Protein AF-A0A7S2THY1-F1 (afdb_monomer_lite)

InterPro domains:
  IPR002885 Pentatricopeptide repeat [TIGR00756] (56-89)
  IPR011990 Tetratricopeptide-like helical domain superfamily [G3DSA:1.25.40.10] (11-104)

Secondary structure (DSSP, 8-state):
----------SS-PPPHHHHHHHHHHHHHHS-HHHHHHHHHHHHHHTTPPTTHHHHHHHHHHHHHHHTT-HHHHHHHHHHHHHTTPPP-HHHHHHHHHHHHH--

Sequence (104 aa):
DDIEDEDSLRGNDVPGMMSLHSIAQRAATEADIADAKDRRDKILSTYDLQPPRRRYVHNCFLKATARRGDFKAALEAFELMVATDVPLNEKTFGKVLIACSTSK

Structure (mmCIF, N/CA/C/O backbone):
data_AF-A0A7S2THY1-F1
#
_entry.id   AF-A0A7S2THY1-F1
#
loop_
_atom_site.group_PDB
_atom_site.id
_atom_site.type_symbol
_atom_site.label_atom_id
_atom_site.label_alt_id
_atom_site.label_comp_id
_atom_site.label_asym_id
_atom_site.label_entity_id
_atom_site.label_seq_id
_atom_site.pdbx_PDB_ins_code
_atom_site.Cartn_x
_atom_site.Cartn_y
_atom_site.Cartn_z
_atom_site.occupancy
_atom_site.B_iso_or_equiv
_atom_site.auth_seq_id
_atom_site.auth_comp_id
_atom_site.auth_asym_id
_atom_site.auth_atom_id
_atom_site.pdbx_PDB_model_num
ATOM 1 N N . ASP A 1 1 ? 18.106 -9.869 7.316 1.00 36.47 1 ASP A N 1
ATOM 2 C CA . ASP A 1 1 ? 18.281 -10.867 6.251 1.00 36.47 1 ASP A CA 1
ATOM 3 C C . ASP A 1 1 ? 17.064 -10.895 5.363 1.00 36.47 1 ASP A C 1
ATOM 5 O O . ASP A 1 1 ? 15.999 -11.260 5.836 1.00 36.47 1 ASP A O 1
ATOM 9 N N . ASP A 1 2 ? 17.220 -10.335 4.168 1.00 34.41 2 ASP A N 1
ATOM 10 C CA . ASP A 1 2 ? 16.530 -10.662 2.912 1.00 34.41 2 ASP A CA 1
ATOM 11 C C . ASP A 1 2 ? 17.090 -9.630 1.913 1.00 34.41 2 ASP A C 1
ATOM 13 O O . ASP A 1 2 ? 16.566 -8.527 1.746 1.00 34.41 2 ASP A O 1
ATOM 17 N N . ILE A 1 3 ? 18.283 -9.943 1.395 1.00 50.06 3 ILE A N 1
ATOM 18 C CA . ILE A 1 3 ? 18.858 -9.293 0.215 1.00 50.06 3 ILE A CA 1
ATOM 19 C C . ILE A 1 3 ? 18.028 -9.837 -0.947 1.00 50.06 3 ILE A C 1
ATOM 21 O O . ILE A 1 3 ? 18.210 -10.988 -1.322 1.00 50.06 3 ILE A O 1
ATOM 25 N N . GLU A 1 4 ? 17.077 -9.058 -1.455 1.00 45.06 4 GLU A N 1
ATOM 26 C CA . GLU A 1 4 ? 16.350 -9.411 -2.679 1.00 45.06 4 GLU A CA 1
ATOM 27 C C . GLU A 1 4 ? 16.828 -8.490 -3.804 1.00 45.06 4 GLU A C 1
ATOM 29 O O . GLU A 1 4 ? 16.397 -7.344 -3.932 1.00 45.06 4 GLU A O 1
ATOM 34 N N . ASP A 1 5 ? 17.817 -9.040 -4.507 1.00 40.41 5 ASP A N 1
ATOM 35 C CA . ASP A 1 5 ? 18.225 -8.870 -5.900 1.00 40.41 5 ASP A CA 1
ATOM 36 C C . ASP A 1 5 ? 18.063 -7.497 -6.569 1.00 40.41 5 ASP A C 1
ATOM 38 O O . ASP A 1 5 ? 16.976 -7.011 -6.905 1.00 40.41 5 ASP A O 1
ATOM 42 N N . GLU A 1 6 ? 19.232 -6.920 -6.848 1.00 56.78 6 GLU A N 1
ATOM 43 C CA . GLU A 1 6 ? 19.427 -5.868 -7.827 1.00 56.78 6 GLU A CA 1
ATOM 44 C C . GLU A 1 6 ? 19.170 -6.370 -9.256 1.00 56.78 6 GLU A C 1
ATOM 46 O O . GLU A 1 6 ? 19.651 -7.411 -9.690 1.00 56.78 6 GLU A O 1
ATOM 51 N N . ASP A 1 7 ? 18.479 -5.500 -9.985 1.00 58.81 7 ASP A N 1
ATOM 52 C CA . ASP A 1 7 ? 18.684 -5.215 -11.401 1.00 58.81 7 ASP A CA 1
ATOM 53 C C . ASP A 1 7 ? 18.154 -6.194 -12.465 1.00 58.81 7 ASP A C 1
ATOM 55 O O . ASP A 1 7 ? 18.804 -7.133 -12.912 1.00 58.81 7 ASP A O 1
ATOM 59 N N . SER A 1 8 ? 16.973 -5.861 -12.990 1.00 57.06 8 SER A N 1
ATOM 60 C CA . SER A 1 8 ? 16.763 -5.691 -14.435 1.00 57.06 8 SER A CA 1
ATOM 61 C C . SER A 1 8 ? 15.299 -5.370 -14.708 1.00 57.06 8 SER A C 1
ATOM 63 O O . SER A 1 8 ? 14.422 -6.172 -14.398 1.00 57.06 8 SER A O 1
ATOM 65 N N . LEU A 1 9 ? 15.039 -4.203 -15.304 1.00 47.41 9 LEU A N 1
ATOM 66 C CA . LEU A 1 9 ? 14.292 -4.030 -16.562 1.00 47.41 9 LEU A CA 1
ATOM 67 C C . LEU A 1 9 ? 13.913 -2.549 -16.749 1.00 47.41 9 LEU A C 1
ATOM 69 O O . LEU A 1 9 ? 13.376 -1.891 -15.863 1.00 47.41 9 LEU A O 1
ATOM 73 N N . ARG A 1 10 ? 14.269 -2.039 -17.932 1.00 49.47 10 ARG A N 1
ATOM 74 C CA . ARG A 1 10 ? 14.198 -0.644 -18.386 1.00 49.47 10 ARG A CA 1
ATOM 75 C C . ARG A 1 10 ? 12.756 -0.213 -18.680 1.00 49.47 10 ARG A C 1
ATOM 77 O O . ARG A 1 10 ? 12.031 -0.952 -19.338 1.00 49.47 10 ARG A O 1
ATOM 84 N N . GLY A 1 11 ? 12.432 1.036 -18.336 1.00 44.34 11 GLY A N 1
ATOM 85 C CA . GLY A 1 11 ? 11.263 1.780 -18.825 1.00 44.34 11 GLY A CA 1
ATOM 86 C C . GLY A 1 11 ? 10.625 2.604 -17.706 1.00 44.34 11 GLY A C 1
ATOM 87 O O . GLY A 1 11 ? 9.909 2.040 -16.895 1.00 44.34 11 GLY A O 1
ATOM 88 N N . ASN A 1 12 ? 10.890 3.916 -17.675 1.00 51.78 12 ASN A N 1
ATOM 89 C CA . ASN A 1 12 ? 10.808 4.833 -16.521 1.00 51.78 12 ASN A CA 1
ATOM 90 C C . ASN A 1 12 ? 11.913 4.592 -15.485 1.00 51.78 12 ASN A C 1
ATOM 92 O O . ASN A 1 12 ? 12.213 3.453 -15.145 1.00 51.78 12 ASN A O 1
ATOM 96 N N . ASP A 1 13 ? 12.542 5.661 -14.991 1.00 61.62 13 ASP A N 1
ATOM 97 C CA . ASP A 1 13 ? 13.514 5.604 -13.893 1.00 61.62 13 ASP A CA 1
ATOM 98 C C . ASP A 1 13 ? 12.816 5.101 -12.620 1.00 61.62 13 ASP A C 1
ATOM 100 O O . ASP A 1 13 ? 12.330 5.876 -11.793 1.00 61.62 13 ASP A O 1
ATOM 104 N N . VAL A 1 14 ? 12.690 3.779 -12.490 1.00 59.88 14 VAL A N 1
ATOM 105 C CA . VAL A 1 14 ? 12.081 3.148 -11.325 1.00 59.88 14 VAL A CA 1
ATOM 106 C C . VAL A 1 14 ? 13.009 3.421 -10.143 1.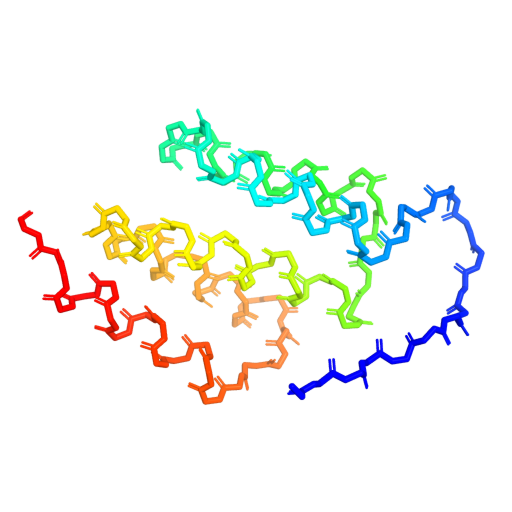00 59.88 14 VAL A C 1
ATOM 108 O O . VAL A 1 14 ? 14.178 3.027 -10.191 1.00 59.88 14 VAL A O 1
ATOM 111 N N . PRO A 1 15 ? 12.527 4.065 -9.064 1.00 67.88 15 PRO A N 1
ATOM 112 C CA . PRO A 1 15 ? 13.335 4.316 -7.890 1.00 67.88 15 PRO A CA 1
ATOM 113 C C . PRO A 1 15 ? 13.972 3.012 -7.417 1.00 67.88 15 PRO A C 1
ATOM 115 O O . PRO A 1 15 ? 13.312 1.965 -7.364 1.00 67.88 15 PRO A O 1
ATOM 118 N N . GLY A 1 16 ? 15.256 3.072 -7.058 1.00 73.75 16 GLY A N 1
ATOM 119 C CA . GLY A 1 16 ? 15.924 1.950 -6.404 1.00 73.75 16 GLY A CA 1
ATOM 120 C C . GLY A 1 16 ? 15.108 1.470 -5.199 1.00 73.75 16 GLY A C 1
ATOM 121 O O . GLY A 1 16 ? 14.367 2.249 -4.593 1.00 73.75 16 GLY A O 1
ATOM 122 N N . MET A 1 17 ? 15.233 0.193 -4.836 1.00 67.12 17 MET A N 1
ATOM 123 C CA . MET A 1 17 ? 14.390 -0.451 -3.816 1.00 67.12 17 MET A CA 1
ATOM 124 C C . MET A 1 17 ? 14.354 0.328 -2.486 1.00 67.12 17 MET A C 1
ATOM 126 O O . MET A 1 17 ? 13.301 0.449 -1.864 1.00 67.12 17 MET A O 1
ATOM 130 N N . MET A 1 18 ? 15.477 0.948 -2.101 1.00 67.56 18 MET A N 1
ATOM 131 C CA . MET A 1 18 ? 15.593 1.813 -0.917 1.00 67.56 18 MET A CA 1
ATOM 132 C C . MET A 1 18 ? 14.810 3.129 -1.036 1.00 67.56 18 MET A C 1
ATOM 134 O O . MET A 1 18 ? 14.199 3.585 -0.070 1.00 67.56 18 MET A O 1
ATOM 138 N N . SER A 1 19 ? 14.788 3.736 -2.223 1.00 78.94 19 SER A N 1
ATOM 139 C CA . SER A 1 19 ? 13.986 4.935 -2.483 1.00 78.94 19 SER A CA 1
ATOM 140 C C . SER A 1 19 ? 12.498 4.586 -2.487 1.00 78.94 19 SER A C 1
ATOM 142 O O . SER A 1 19 ? 11.706 5.246 -1.816 1.00 78.94 19 SER A O 1
ATOM 144 N N . LEU A 1 20 ? 12.128 3.471 -3.128 1.00 78.50 20 LEU A N 1
ATOM 145 C CA . LEU A 1 20 ? 10.760 2.959 -3.110 1.00 78.50 20 LEU A CA 1
ATOM 146 C C . LEU A 1 20 ? 10.294 2.626 -1.683 1.00 78.50 20 LEU A C 1
ATOM 148 O O . LEU A 1 20 ? 9.155 2.928 -1.328 1.00 78.50 20 LEU A O 1
ATOM 152 N N . HIS A 1 21 ? 11.182 2.076 -0.847 1.00 78.38 21 HIS A N 1
ATOM 153 C CA . HIS A 1 21 ? 10.926 1.871 0.577 1.00 78.38 21 HIS A CA 1
ATOM 154 C C . HIS A 1 21 ? 10.631 3.179 1.294 1.00 78.38 21 HIS A C 1
ATOM 156 O O . HIS A 1 21 ? 9.597 3.286 1.943 1.00 78.38 21 HIS A O 1
ATOM 162 N N . SER A 1 22 ? 11.505 4.177 1.158 1.00 79.19 22 SER A N 1
ATOM 163 C CA . SER A 1 22 ? 11.337 5.472 1.819 1.00 79.19 22 SER A CA 1
ATOM 164 C C . SER A 1 22 ? 10.042 6.164 1.380 1.00 79.19 22 SER A C 1
ATOM 166 O O . SER A 1 22 ? 9.268 6.614 2.222 1.00 79.19 22 SER A O 1
ATOM 168 N N . ILE A 1 23 ? 9.741 6.159 0.076 1.00 80.94 23 ILE A N 1
ATOM 169 C CA . ILE A 1 23 ? 8.519 6.747 -0.488 1.00 80.94 23 ILE A CA 1
ATOM 170 C C . ILE A 1 23 ? 7.273 6.032 0.046 1.00 80.94 23 ILE A C 1
ATOM 172 O O . ILE A 1 23 ? 6.364 6.692 0.548 1.00 80.94 23 ILE A O 1
ATOM 176 N N . ALA A 1 24 ? 7.228 4.697 -0.026 1.00 81.56 24 ALA A N 1
ATOM 177 C CA . ALA A 1 24 ? 6.082 3.917 0.438 1.00 81.56 24 ALA A CA 1
ATOM 178 C C . ALA A 1 24 ? 5.911 4.005 1.960 1.00 81.56 24 ALA A C 1
ATOM 180 O O . ALA A 1 24 ? 4.799 4.191 2.445 1.00 81.56 24 ALA A O 1
ATOM 181 N N . GLN A 1 25 ? 7.005 3.921 2.720 1.00 79.25 25 GLN A N 1
ATOM 182 C CA . GLN A 1 25 ? 6.995 4.020 4.177 1.00 79.25 25 GLN A CA 1
ATOM 183 C C . GLN A 1 25 ? 6.515 5.399 4.627 1.00 79.25 25 GLN A C 1
ATOM 185 O O . GLN A 1 25 ? 5.661 5.467 5.507 1.00 79.25 25 GLN A O 1
ATOM 190 N N . ARG A 1 26 ? 7.013 6.473 4.003 1.00 81.00 26 ARG A N 1
ATOM 191 C CA . ARG A 1 26 ? 6.612 7.848 4.303 1.00 81.00 26 ARG A CA 1
ATOM 192 C C . ARG A 1 26 ? 5.154 8.099 3.933 1.00 81.00 26 ARG A C 1
ATOM 194 O O . ARG A 1 26 ? 4.390 8.600 4.752 1.00 81.00 26 ARG A O 1
ATOM 201 N N . ALA A 1 27 ? 4.747 7.679 2.733 1.00 79.12 27 ALA A N 1
ATOM 202 C CA . ALA A 1 27 ? 3.361 7.773 2.292 1.00 79.12 27 ALA A CA 1
ATOM 203 C C . ALA A 1 27 ? 2.410 7.020 3.228 1.00 79.12 27 ALA A C 1
ATOM 205 O O . ALA A 1 27 ? 1.320 7.507 3.491 1.00 79.12 27 ALA A O 1
ATOM 206 N N . ALA A 1 28 ? 2.827 5.875 3.762 1.00 75.69 28 ALA A N 1
ATOM 207 C CA . ALA A 1 28 ? 1.996 5.076 4.647 1.00 75.69 28 ALA A CA 1
ATOM 208 C C . ALA A 1 28 ? 1.941 5.597 6.098 1.00 75.69 28 ALA A C 1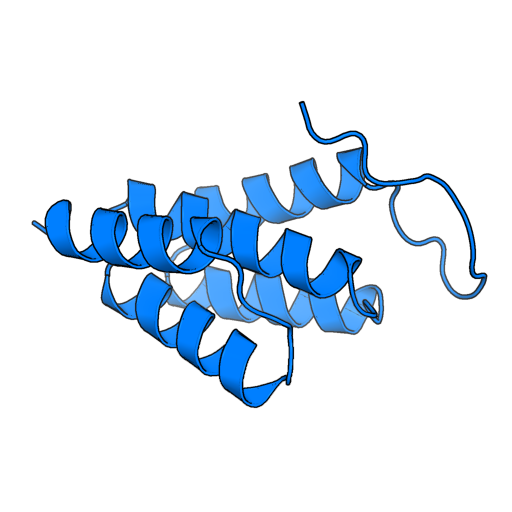
ATOM 210 O O . ALA A 1 28 ? 0.984 5.296 6.808 1.00 75.69 28 ALA A O 1
ATOM 211 N N . THR A 1 29 ? 2.943 6.358 6.556 1.00 73.00 29 THR A N 1
ATOM 212 C CA . THR A 1 29 ? 2.961 6.960 7.905 1.00 73.00 29 THR A CA 1
ATOM 213 C C . THR A 1 29 ? 2.338 8.347 7.967 1.00 73.00 29 THR A C 1
ATOM 215 O O . THR A 1 29 ? 1.780 8.701 8.998 1.00 73.00 29 THR A O 1
ATOM 218 N N . GLU A 1 30 ? 2.464 9.138 6.900 1.00 71.50 30 GLU A N 1
ATOM 219 C CA . GLU A 1 30 ? 1.959 10.518 6.844 1.00 71.50 30 GLU A CA 1
ATOM 220 C C . GLU A 1 30 ? 0.500 10.605 6.384 1.00 71.50 30 GLU A C 1
ATOM 222 O O . GLU A 1 30 ? -0.143 11.628 6.595 1.00 71.50 30 GLU A O 1
ATOM 227 N N . ALA A 1 31 ? -0.014 9.572 5.716 1.00 63.19 31 ALA A N 1
ATOM 228 C CA . ALA A 1 31 ? -1.358 9.593 5.160 1.00 63.19 31 ALA A CA 1
ATOM 229 C C . ALA A 1 31 ? -2.429 9.165 6.166 1.00 63.19 31 ALA A C 1
ATOM 231 O O . ALA A 1 31 ? -2.263 8.208 6.934 1.00 63.19 31 ALA A O 1
ATOM 232 N N . ASP A 1 32 ? -3.588 9.811 6.061 1.00 67.56 32 ASP A N 1
ATOM 233 C CA . ASP A 1 32 ? -4.828 9.252 6.575 1.00 67.56 32 ASP A CA 1
ATOM 234 C C . ASP A 1 32 ? -5.216 7.969 5.829 1.00 67.56 32 ASP A C 1
ATOM 236 O O . ASP A 1 32 ? -4.655 7.625 4.792 1.00 67.56 32 ASP A O 1
ATOM 240 N N . ILE A 1 33 ? -6.149 7.205 6.390 1.00 61.38 33 ILE A N 1
ATOM 241 C CA . ILE A 1 33 ? -6.441 5.828 5.951 1.00 61.38 33 ILE A CA 1
ATOM 242 C C . ILE A 1 33 ? -6.885 5.769 4.479 1.00 61.38 33 ILE A C 1
ATOM 244 O O . ILE A 1 33 ? -6.429 4.906 3.727 1.00 61.38 33 ILE A O 1
ATOM 248 N N . ALA A 1 34 ? -7.744 6.706 4.064 1.00 66.00 34 ALA A N 1
ATOM 249 C CA . ALA A 1 34 ? -8.192 6.834 2.677 1.00 66.00 34 ALA A CA 1
ATOM 250 C C . ALA A 1 34 ? -7.037 7.257 1.754 1.00 66.00 34 ALA A C 1
ATOM 252 O O . ALA A 1 34 ? -6.792 6.622 0.728 1.00 66.00 34 ALA A O 1
ATOM 253 N N . ASP A 1 35 ? -6.245 8.236 2.193 1.00 76.12 35 ASP A N 1
ATOM 254 C CA . ASP A 1 35 ? -5.078 8.734 1.464 1.00 76.12 35 ASP A CA 1
ATOM 255 C C . ASP A 1 35 ? -3.978 7.674 1.306 1.00 76.12 35 ASP A C 1
ATOM 257 O O . ASP A 1 35 ? -3.232 7.695 0.328 1.00 76.12 35 ASP A O 1
ATOM 261 N N . ALA A 1 36 ? -3.850 6.732 2.245 1.00 73.25 36 ALA A N 1
ATOM 262 C CA . ALA A 1 36 ? -2.847 5.676 2.173 1.00 73.25 36 ALA A CA 1
ATOM 263 C C . ALA A 1 36 ? -3.110 4.741 0.982 1.00 73.25 36 ALA A C 1
ATOM 265 O O 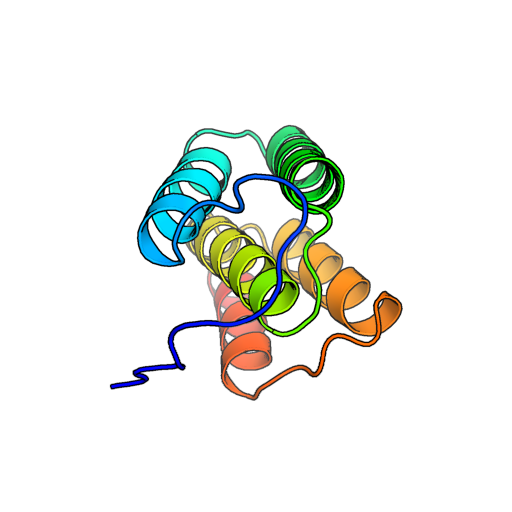. ALA A 1 36 ? -2.172 4.344 0.288 1.00 73.25 36 ALA A O 1
ATOM 266 N N . LYS A 1 37 ? -4.379 4.428 0.697 1.00 74.62 37 LYS A N 1
ATOM 267 C CA . LYS A 1 37 ? -4.757 3.628 -0.476 1.00 74.62 37 LYS A CA 1
ATOM 268 C C . LYS A 1 37 ? -4.497 4.387 -1.770 1.00 74.62 37 LYS A C 1
ATOM 270 O O . LYS A 1 37 ? -3.801 3.868 -2.638 1.00 74.62 37 LYS A O 1
ATOM 275 N N . ASP A 1 38 ? -4.959 5.630 -1.848 1.00 82.19 38 ASP A N 1
ATOM 276 C CA . ASP A 1 38 ? -4.786 6.464 -3.038 1.00 82.19 38 ASP A CA 1
ATOM 277 C C . ASP A 1 38 ? -3.305 6.694 -3.348 1.00 82.19 38 ASP A C 1
ATOM 279 O O . ASP A 1 38 ? -2.873 6.589 -4.496 1.00 82.19 38 ASP A O 1
ATOM 283 N N . ARG A 1 39 ? -2.478 6.936 -2.323 1.00 79.94 39 ARG A N 1
ATOM 284 C CA . ARG A 1 39 ? -1.028 7.078 -2.498 1.00 79.94 39 ARG A CA 1
ATOM 285 C C . ARG A 1 39 ? -0.367 5.778 -2.915 1.00 79.94 39 ARG A C 1
ATOM 287 O O . ARG A 1 39 ? 0.522 5.818 -3.761 1.00 79.94 39 ARG A O 1
ATOM 294 N N . ARG A 1 40 ? -0.773 4.640 -2.349 1.00 82.62 40 ARG A N 1
ATOM 295 C CA . ARG A 1 40 ? -0.291 3.328 -2.789 1.00 82.62 40 ARG A CA 1
ATOM 296 C C . ARG A 1 40 ? -0.604 3.128 -4.266 1.00 82.62 40 ARG A C 1
ATOM 298 O O . ARG A 1 40 ? 0.316 2.858 -5.028 1.00 82.62 40 ARG A O 1
ATOM 305 N N . ASP A 1 41 ? -1.856 3.296 -4.675 1.00 81.81 41 ASP A N 1
ATOM 306 C CA . ASP A 1 41 ? -2.282 3.058 -6.057 1.00 81.81 41 ASP A CA 1
ATOM 307 C C . ASP A 1 41 ? -1.611 4.038 -7.018 1.00 81.81 41 ASP A C 1
ATOM 309 O O . ASP A 1 41 ? -1.135 3.641 -8.082 1.00 81.81 41 ASP A O 1
ATOM 313 N N . LYS A 1 42 ? -1.422 5.287 -6.582 1.00 84.56 42 LYS A N 1
ATOM 314 C CA . LYS A 1 42 ? -0.607 6.269 -7.294 1.00 84.56 42 LYS A CA 1
ATOM 315 C C . LYS A 1 42 ? 0.840 5.810 -7.450 1.00 84.56 42 LYS A C 1
ATOM 317 O O . LYS A 1 42 ? 1.360 5.906 -8.554 1.00 84.56 42 LYS A O 1
ATOM 322 N N . ILE A 1 43 ? 1.493 5.288 -6.409 1.00 82.75 43 ILE A N 1
ATOM 323 C CA . ILE A 1 43 ? 2.863 4.745 -6.497 1.00 82.75 43 ILE A CA 1
ATOM 324 C C . ILE A 1 43 ? 2.903 3.549 -7.458 1.00 82.75 43 ILE A C 1
ATOM 326 O O . ILE A 1 43 ? 3.772 3.496 -8.326 1.00 82.75 43 ILE A O 1
ATOM 330 N N . LEU A 1 44 ? 1.955 2.616 -7.339 1.00 81.94 44 LEU A N 1
ATOM 331 C CA . LEU A 1 44 ? 1.881 1.430 -8.194 1.00 81.94 44 LEU A CA 1
ATOM 332 C C . LEU A 1 44 ? 1.696 1.802 -9.671 1.00 81.94 44 LEU A C 1
ATOM 334 O O . LEU A 1 44 ? 2.363 1.218 -10.519 1.00 81.94 44 LEU A O 1
ATOM 338 N N . SER A 1 45 ? 0.835 2.783 -9.962 1.00 82.81 45 SER A N 1
ATOM 339 C CA . SER A 1 45 ? 0.565 3.269 -11.319 1.00 82.81 45 SER A CA 1
ATOM 340 C C . SER A 1 45 ? 1.672 4.169 -11.871 1.00 82.81 45 SER A C 1
ATOM 342 O O . SER A 1 45 ? 1.942 4.116 -13.064 1.00 82.81 45 SER A O 1
ATOM 344 N N . THR A 1 46 ? 2.315 4.992 -11.037 1.00 82.56 46 THR A N 1
ATOM 345 C CA . THR A 1 46 ? 3.374 5.927 -11.473 1.00 82.56 46 THR A CA 1
ATOM 346 C C . THR A 1 46 ? 4.618 5.176 -11.930 1.00 82.56 46 THR A C 1
ATOM 348 O O . THR A 1 46 ? 5.256 5.556 -12.909 1.00 82.56 46 THR A O 1
ATOM 351 N N . TYR A 1 47 ? 4.964 4.109 -11.212 1.00 78.00 47 TYR A N 1
ATOM 352 C CA . TYR A 1 47 ? 6.173 3.330 -11.463 1.00 78.00 47 TYR A CA 1
ATOM 353 C C . TYR A 1 47 ? 5.898 2.002 -12.174 1.00 78.00 47 TYR A C 1
ATOM 355 O O . TYR A 1 47 ? 6.804 1.177 -12.234 1.00 78.00 47 TYR A O 1
ATOM 363 N N . ASP A 1 48 ? 4.661 1.792 -12.644 1.00 77.50 48 ASP A N 1
ATOM 364 C CA . ASP A 1 48 ? 4.158 0.555 -13.261 1.00 77.50 48 ASP A CA 1
ATOM 365 C C . ASP A 1 48 ? 4.761 -0.717 -12.640 1.00 77.50 48 ASP A C 1
ATOM 367 O O . ASP A 1 48 ? 5.398 -1.551 -13.288 1.00 77.50 48 ASP A O 1
ATOM 371 N N . LEU A 1 49 ? 4.652 -0.813 -11.310 1.00 74.62 49 LEU A N 1
ATOM 372 C CA . LEU A 1 49 ? 5.426 -1.796 -10.561 1.00 74.62 49 LEU A CA 1
ATOM 373 C C . LEU A 1 49 ? 4.943 -3.209 -10.877 1.00 74.62 49 LEU A C 1
ATOM 375 O O . LEU A 1 49 ? 3.809 -3.588 -10.559 1.00 74.62 49 LEU A O 1
ATOM 379 N N . GLN A 1 50 ? 5.855 -4.006 -11.421 1.00 71.75 50 GLN A N 1
ATOM 380 C CA . GLN A 1 50 ? 5.693 -5.442 -11.590 1.00 71.75 50 GLN A CA 1
ATOM 381 C C . GLN A 1 50 ? 6.019 -6.186 -10.278 1.00 71.75 50 GLN A C 1
ATOM 383 O O . GLN A 1 50 ? 6.707 -5.653 -9.389 1.00 71.75 50 GLN A O 1
ATOM 388 N N . PRO A 1 51 ? 5.531 -7.424 -10.097 1.00 68.56 51 PRO A N 1
ATOM 389 C CA . PRO A 1 51 ? 6.073 -8.326 -9.083 1.00 68.56 51 PRO A CA 1
ATOM 390 C C . PRO A 1 51 ? 7.596 -8.489 -9.293 1.00 68.56 51 PRO A C 1
ATOM 392 O O . PRO A 1 51 ? 8.014 -8.618 -10.439 1.00 68.56 51 PRO A O 1
ATOM 395 N N . PRO A 1 52 ? 8.448 -8.466 -8.245 1.00 69.56 52 PRO A N 1
ATOM 396 C CA . PRO A 1 52 ? 8.147 -8.487 -6.807 1.00 69.56 52 PRO A CA 1
ATOM 397 C C . PRO A 1 52 ? 8.004 -7.101 -6.147 1.00 69.56 52 PRO A C 1
ATOM 399 O O . PRO A 1 52 ? 7.541 -7.006 -5.009 1.00 69.56 52 PRO A O 1
ATOM 402 N N . ARG A 1 53 ? 8.344 -6.005 -6.836 1.00 73.94 53 ARG A N 1
ATOM 403 C CA . ARG A 1 53 ? 8.352 -4.642 -6.261 1.00 73.94 53 ARG A CA 1
ATOM 404 C C . ARG A 1 53 ? 6.968 -4.176 -5.815 1.00 73.94 53 ARG A C 1
ATOM 406 O O . ARG A 1 53 ? 6.834 -3.544 -4.768 1.00 73.94 53 ARG A O 1
ATOM 413 N N . ARG A 1 54 ? 5.923 -4.566 -6.549 1.00 77.50 54 ARG A N 1
ATOM 414 C CA . ARG A 1 54 ? 4.523 -4.356 -6.148 1.00 77.50 54 ARG A CA 1
ATOM 415 C C . ARG A 1 54 ? 4.239 -4.937 -4.757 1.00 77.50 54 ARG A C 1
ATOM 417 O O . ARG A 1 54 ? 3.695 -4.247 -3.896 1.00 77.50 54 ARG A O 1
ATOM 424 N N . ARG A 1 55 ? 4.693 -6.170 -4.495 1.00 76.69 55 ARG A N 1
ATOM 425 C CA . ARG A 1 55 ? 4.550 -6.850 -3.192 1.00 76.69 55 ARG A CA 1
ATOM 426 C C . ARG A 1 55 ? 5.216 -6.061 -2.072 1.00 76.69 55 ARG A C 1
ATOM 428 O O . ARG A 1 55 ? 4.667 -5.946 -0.976 1.00 76.69 55 ARG A O 1
ATOM 435 N N . TYR A 1 56 ? 6.398 -5.521 -2.345 1.00 78.00 56 TYR A N 1
ATOM 436 C CA . TYR A 1 56 ? 7.157 -4.746 -1.375 1.00 78.00 56 TYR A CA 1
ATOM 437 C C . TYR A 1 56 ? 6.407 -3.484 -0.928 1.00 78.00 56 TYR A C 1
ATOM 439 O O . TYR A 1 56 ? 6.295 -3.224 0.273 1.00 78.00 56 TYR A O 1
ATOM 447 N N . VAL A 1 57 ? 5.821 -2.748 -1.879 1.00 79.94 57 VAL A N 1
ATOM 448 C CA . VAL A 1 57 ? 5.001 -1.563 -1.586 1.00 79.94 57 VAL A CA 1
ATOM 449 C C . VAL A 1 57 ? 3.792 -1.942 -0.732 1.00 79.94 57 VAL A C 1
ATOM 451 O O . VAL A 1 57 ? 3.597 -1.345 0.326 1.00 79.94 57 VAL A O 1
ATOM 454 N N . HIS A 1 58 ? 3.038 -2.983 -1.105 1.00 79.00 58 HIS A N 1
ATOM 455 C CA . HIS A 1 58 ? 1.911 -3.458 -0.292 1.00 79.00 58 HIS A CA 1
ATOM 456 C C . HIS A 1 58 ? 2.329 -3.802 1.141 1.00 79.00 58 HIS A C 1
ATOM 458 O O . HIS A 1 58 ? 1.696 -3.356 2.095 1.00 79.00 58 HIS A O 1
ATOM 464 N N . ASN A 1 59 ? 3.437 -4.526 1.309 1.00 78.06 59 ASN A N 1
ATOM 465 C CA . ASN A 1 59 ? 3.952 -4.891 2.626 1.00 78.06 59 ASN A CA 1
ATOM 466 C C . ASN A 1 59 ? 4.349 -3.676 3.481 1.00 78.06 59 ASN A C 1
ATOM 468 O O . ASN A 1 59 ? 4.170 -3.714 4.701 1.00 78.06 59 ASN A O 1
ATOM 472 N N . CYS A 1 60 ? 4.873 -2.608 2.872 1.00 78.88 60 CYS A N 1
ATOM 473 C CA . CYS A 1 60 ? 5.190 -1.363 3.579 1.00 78.88 60 CYS A CA 1
ATOM 474 C C . CYS A 1 60 ? 3.917 -0.671 4.086 1.00 78.88 60 CYS A C 1
ATOM 476 O O . CYS A 1 60 ? 3.841 -0.316 5.265 1.00 78.88 60 CYS A O 1
ATOM 478 N N . PHE A 1 61 ? 2.895 -0.560 3.234 1.00 78.00 61 PHE A N 1
ATOM 479 C CA . PHE A 1 61 ? 1.595 0.003 3.614 1.00 78.00 61 PHE A CA 1
ATOM 480 C C . PHE A 1 61 ? 0.896 -0.829 4.695 1.00 78.00 61 PHE A C 1
ATOM 482 O O . PHE A 1 61 ? 0.359 -0.281 5.658 1.00 78.00 61 PHE A O 1
ATOM 489 N N . LEU A 1 62 ? 0.976 -2.154 4.597 1.00 77.38 62 LEU A N 1
ATOM 490 C CA . LEU A 1 62 ? 0.380 -3.072 5.564 1.00 77.38 62 LEU A CA 1
ATOM 491 C C . LEU A 1 62 ? 1.095 -3.001 6.928 1.00 77.38 62 LEU A C 1
ATOM 493 O O . LEU A 1 62 ? 0.458 -2.994 7.975 1.00 77.38 62 LEU A O 1
ATOM 497 N N . LYS A 1 63 ? 2.425 -2.839 6.944 1.00 75.81 63 LYS A N 1
ATOM 498 C CA . LYS A 1 63 ? 3.194 -2.610 8.183 1.00 75.81 63 LYS A CA 1
ATOM 499 C C . LYS A 1 63 ? 2.832 -1.283 8.860 1.00 75.81 63 LYS A C 1
ATOM 501 O O . LYS A 1 63 ? 2.812 -1.211 10.088 1.00 75.81 63 LYS A O 1
ATOM 506 N N . ALA A 1 64 ? 2.596 -0.232 8.081 1.00 76.00 64 ALA A N 1
ATOM 507 C CA . ALA A 1 64 ? 2.240 1.078 8.617 1.00 76.00 64 ALA A CA 1
ATOM 508 C C . ALA A 1 64 ? 0.808 1.108 9.175 1.00 76.00 64 ALA A C 1
ATOM 510 O O . ALA A 1 64 ? 0.603 1.605 10.279 1.00 76.00 64 ALA A O 1
ATOM 511 N N . THR A 1 65 ? -0.154 0.516 8.465 1.00 72.19 65 THR A N 1
ATOM 512 C CA . THR A 1 65 ? -1.553 0.390 8.920 1.00 72.19 65 THR A CA 1
ATOM 513 C C . THR A 1 65 ? -1.669 -0.502 10.157 1.00 72.19 65 THR A C 1
ATOM 515 O O . THR A 1 65 ? -2.294 -0.099 11.136 1.00 72.19 65 THR A O 1
ATOM 518 N N . ALA A 1 66 ? -0.947 -1.629 10.199 1.00 71.81 66 ALA A N 1
ATOM 519 C CA . ALA A 1 66 ? -0.887 -2.497 11.379 1.00 71.81 66 ALA A CA 1
ATOM 520 C C . ALA A 1 66 ? -0.371 -1.776 12.638 1.00 71.81 66 ALA A C 1
ATOM 522 O O . ALA A 1 66 ? -0.879 -1.985 13.739 1.00 71.81 66 ALA A O 1
ATOM 523 N N . ARG A 1 67 ? 0.619 -0.883 12.492 1.00 69.69 67 ARG A N 1
ATOM 524 C CA . ARG A 1 67 ? 1.131 -0.069 13.610 1.00 69.69 67 ARG A CA 1
ATOM 525 C C . ARG A 1 67 ? 0.126 0.951 14.131 1.00 69.69 67 ARG A C 1
ATOM 527 O O . ARG A 1 67 ? 0.240 1.356 15.282 1.00 69.69 67 ARG A O 1
ATOM 534 N N . ARG A 1 68 ? -0.832 1.364 13.302 1.00 71.38 68 ARG A N 1
ATOM 535 C CA . ARG A 1 68 ? -1.914 2.273 13.692 1.00 71.38 68 ARG A CA 1
ATOM 536 C C . ARG A 1 68 ? -3.092 1.545 14.350 1.00 71.38 68 ARG A C 1
ATOM 538 O O . ARG A 1 68 ? -4.002 2.219 14.811 1.00 71.38 68 ARG A O 1
ATOM 545 N N . GLY A 1 69 ? -3.066 0.208 14.408 1.00 68.38 69 GLY A N 1
ATOM 546 C CA . GLY A 1 69 ? -4.173 -0.609 14.919 1.00 68.38 69 GLY A CA 1
ATOM 547 C C . GLY A 1 69 ? -5.381 -0.648 13.981 1.00 68.38 69 GLY A C 1
ATOM 548 O O . GLY A 1 69 ? -6.454 -1.078 14.378 1.00 68.38 69 GLY A O 1
ATOM 549 N N . ASP A 1 70 ? -5.237 -0.196 12.734 1.00 69.06 70 ASP A N 1
ATOM 550 C CA . ASP A 1 70 ? -6.347 -0.189 11.786 1.00 69.06 70 ASP A CA 1
ATOM 551 C C . ASP A 1 70 ? -6.372 -1.496 10.992 1.00 69.06 70 ASP A C 1
ATOM 553 O O . ASP A 1 70 ? -5.737 -1.642 9.939 1.00 69.06 70 ASP A O 1
ATOM 557 N N . PHE A 1 71 ? -7.107 -2.469 11.531 1.00 72.06 71 PHE A N 1
ATOM 558 C CA . PHE A 1 71 ? -7.254 -3.784 10.919 1.00 72.06 71 PHE A CA 1
ATOM 559 C C . PHE A 1 71 ? -7.987 -3.731 9.574 1.00 72.06 71 PHE A C 1
ATOM 561 O O . PHE A 1 71 ? -7.723 -4.562 8.706 1.00 72.06 71 PHE A O 1
ATOM 568 N N . LYS A 1 72 ? -8.895 -2.766 9.379 1.00 70.56 72 LYS A N 1
ATOM 569 C CA . LYS A 1 72 ? -9.758 -2.701 8.195 1.00 70.56 72 LYS A CA 1
ATOM 570 C C . LYS A 1 72 ? -8.937 -2.338 6.963 1.00 70.56 72 LYS A C 1
ATOM 572 O O . LYS A 1 72 ? -9.013 -3.021 5.945 1.00 70.56 72 LYS A O 1
ATOM 577 N N . ALA A 1 73 ? -8.059 -1.347 7.105 1.00 68.44 73 ALA A N 1
ATOM 578 C CA . ALA A 1 73 ? -7.117 -0.968 6.059 1.00 68.44 73 ALA A CA 1
ATOM 579 C C . ALA A 1 73 ? -6.084 -2.072 5.763 1.00 68.44 73 ALA A C 1
ATOM 581 O O . ALA A 1 73 ? -5.708 -2.281 4.606 1.00 68.44 73 ALA A O 1
ATOM 582 N N . ALA A 1 74 ? -5.633 -2.796 6.794 1.00 71.06 74 ALA A N 1
ATOM 583 C CA . ALA A 1 74 ? -4.733 -3.936 6.624 1.00 71.06 74 ALA A CA 1
ATOM 584 C C . ALA A 1 74 ? -5.408 -5.095 5.868 1.00 71.06 74 ALA A C 1
ATOM 586 O O . ALA A 1 74 ? -4.777 -5.707 5.004 1.00 71.06 74 ALA A O 1
ATOM 587 N N . LEU A 1 75 ? -6.687 -5.361 6.155 1.00 75.19 75 LEU A N 1
ATOM 588 C CA . LEU A 1 75 ? -7.477 -6.396 5.494 1.00 75.19 75 LEU A CA 1
ATOM 589 C C . LEU A 1 75 ? -7.758 -6.047 4.030 1.00 75.19 75 LEU A C 1
ATOM 591 O O . LEU A 1 75 ? -7.516 -6.871 3.160 1.00 75.19 75 LEU A O 1
ATOM 595 N N . GLU A 1 76 ? -8.152 -4.814 3.723 1.00 72.88 76 GLU A N 1
ATOM 596 C CA . GLU A 1 76 ? -8.368 -4.389 2.332 1.00 72.88 76 GLU A CA 1
ATOM 597 C C . GLU A 1 76 ? -7.064 -4.391 1.519 1.00 72.88 76 GLU A C 1
ATOM 599 O O . GLU A 1 76 ? -7.058 -4.713 0.332 1.00 72.88 76 GLU A O 1
ATOM 604 N N . ALA A 1 77 ? -5.925 -4.052 2.136 1.00 70.56 77 ALA A N 1
ATOM 605 C CA . ALA A 1 77 ? -4.623 -4.180 1.483 1.00 70.56 77 ALA A CA 1
ATOM 606 C C . ALA A 1 77 ? -4.271 -5.647 1.191 1.00 70.56 77 ALA A C 1
ATOM 608 O O . ALA A 1 77 ? -3.674 -5.930 0.152 1.00 70.56 77 ALA A O 1
ATOM 609 N N . PHE A 1 78 ? -4.654 -6.562 2.082 1.00 76.12 78 PHE A N 1
ATOM 610 C CA . PHE A 1 78 ? -4.499 -8.001 1.899 1.00 76.12 78 PHE A CA 1
ATOM 611 C C . PHE A 1 78 ? -5.419 -8.540 0.795 1.00 76.12 78 PHE A C 1
ATOM 613 O O . PHE A 1 78 ? -4.945 -9.226 -0.107 1.00 76.12 78 PHE A O 1
ATOM 620 N N . GLU A 1 79 ? -6.700 -8.170 0.801 1.00 77.69 79 GLU A N 1
ATOM 621 C CA . GLU A 1 79 ? -7.666 -8.524 -0.246 1.00 77.69 79 GLU A CA 1
ATOM 622 C C . GLU A 1 79 ? -7.207 -8.038 -1.622 1.00 77.69 79 GLU A C 1
ATOM 624 O O . GLU A 1 79 ? -7.316 -8.764 -2.606 1.00 77.69 79 GLU A O 1
ATOM 629 N N . LEU A 1 80 ? -6.608 -6.846 -1.698 1.00 72.75 80 LEU A N 1
ATOM 630 C CA . LEU A 1 80 ? -6.068 -6.340 -2.954 1.00 72.75 80 LEU A CA 1
ATOM 631 C C . LEU A 1 80 ? -4.835 -7.127 -3.421 1.00 72.75 80 LEU A C 1
ATOM 633 O O . LEU A 1 80 ? -4.663 -7.327 -4.621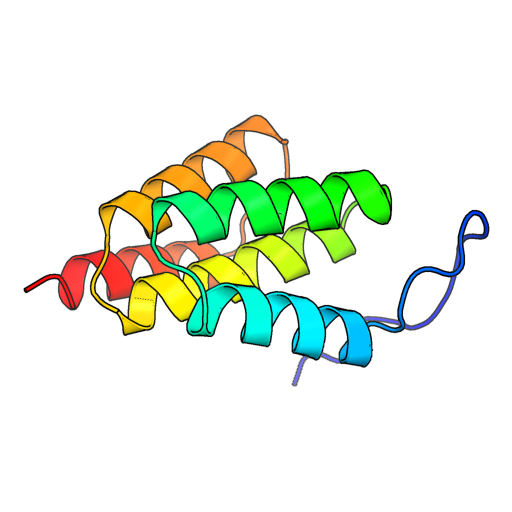 1.00 72.75 80 LEU A O 1
ATOM 637 N N . MET A 1 81 ? -3.980 -7.593 -2.504 1.00 71.19 81 MET A N 1
ATOM 638 C CA . MET A 1 81 ? -2.861 -8.479 -2.854 1.00 71.19 81 MET A CA 1
ATOM 639 C C . MET A 1 81 ? -3.363 -9.819 -3.406 1.00 71.19 81 MET A C 1
ATOM 641 O O . MET A 1 81 ? -2.801 -10.303 -4.384 1.00 71.19 81 MET A O 1
ATOM 645 N N . VAL A 1 82 ? -4.448 -10.366 -2.842 1.00 76.31 82 VAL A N 1
ATOM 646 C CA . VAL A 1 82 ? -5.133 -11.555 -3.380 1.00 76.31 82 VAL A CA 1
ATOM 647 C C . VAL A 1 82 ? -5.700 -11.267 -4.772 1.00 76.31 82 VAL A C 1
ATOM 649 O O . VAL A 1 82 ? -5.460 -12.025 -5.704 1.00 76.31 82 VAL A O 1
ATOM 652 N N . ALA A 1 83 ? -6.415 -10.151 -4.937 1.00 73.81 83 ALA A N 1
ATOM 653 C CA . ALA A 1 83 ? -7.062 -9.787 -6.198 1.00 73.81 83 ALA A CA 1
ATOM 654 C C . ALA A 1 83 ? -6.072 -9.456 -7.328 1.00 73.81 83 ALA A C 1
ATOM 656 O O . ALA A 1 83 ? -6.415 -9.568 -8.501 1.00 73.81 83 ALA A O 1
ATOM 657 N N . THR A 1 84 ? -4.850 -9.037 -6.987 1.00 65.88 84 THR A N 1
ATOM 658 C CA . THR A 1 84 ? -3.790 -8.695 -7.953 1.00 65.88 84 THR A CA 1
ATOM 659 C C . THR A 1 84 ? -2.794 -9.831 -8.192 1.00 65.88 84 THR A C 1
ATOM 661 O O . THR A 1 84 ? -1.741 -9.594 -8.782 1.00 65.88 84 THR A O 1
ATOM 664 N N . ASP A 1 85 ? -3.124 -11.046 -7.737 1.00 66.94 85 ASP A N 1
ATOM 665 C CA . ASP A 1 85 ? -2.313 -12.267 -7.853 1.00 66.94 85 ASP A CA 1
ATOM 666 C C . ASP A 1 85 ? -0.867 -12.079 -7.356 1.00 66.94 85 ASP A C 1
ATOM 668 O O . ASP A 1 85 ? 0.103 -12.668 -7.837 1.00 66.94 85 ASP A O 1
ATOM 672 N N . VAL A 1 86 ? -0.703 -11.191 -6.371 1.00 68.75 86 VAL A N 1
ATOM 673 C CA . VAL A 1 86 ? 0.582 -10.954 -5.730 1.00 68.75 86 VAL A CA 1
ATOM 674 C C . VAL A 1 86 ? 0.771 -12.070 -4.708 1.00 68.75 86 VAL A C 1
ATOM 676 O O . VAL A 1 86 ? 0.028 -12.118 -3.726 1.00 68.75 86 VAL A O 1
ATOM 679 N N . PRO A 1 87 ? 1.780 -12.946 -4.860 1.00 65.31 87 PRO A N 1
ATOM 680 C CA . PRO A 1 87 ? 1.933 -14.088 -3.972 1.00 65.31 87 PRO A CA 1
ATOM 681 C C . PRO A 1 87 ? 2.184 -13.605 -2.541 1.00 65.31 87 PRO A C 1
ATOM 683 O O . PRO A 1 87 ? 3.148 -12.889 -2.236 1.00 65.31 87 PRO A O 1
ATOM 686 N N . LEU A 1 88 ? 1.242 -13.979 -1.684 1.00 69.44 88 LEU A N 1
ATOM 687 C CA . LEU A 1 88 ? 1.239 -13.715 -0.258 1.00 69.44 88 LEU A CA 1
ATOM 688 C C . LEU A 1 88 ? 2.282 -14.607 0.417 1.00 69.44 88 LEU A C 1
ATOM 690 O O . LEU A 1 88 ? 2.418 -15.779 0.077 1.00 69.44 88 LEU A O 1
ATOM 694 N N . ASN A 1 89 ? 3.003 -14.070 1.397 1.00 68.12 89 ASN A N 1
ATOM 695 C CA . ASN A 1 89 ? 3.906 -14.857 2.235 1.00 68.12 89 ASN A CA 1
ATOM 696 C C . ASN A 1 89 ? 3.382 -14.925 3.677 1.00 68.12 89 ASN A C 1
ATOM 698 O O . ASN A 1 89 ? 2.545 -14.114 4.079 1.00 68.12 89 ASN A O 1
ATOM 702 N N . GLU A 1 90 ? 3.894 -15.861 4.483 1.00 69.19 90 GLU A N 1
ATOM 703 C CA . GLU A 1 90 ? 3.547 -15.971 5.914 1.00 69.19 90 GLU A CA 1
ATOM 704 C C . GLU A 1 90 ? 3.725 -14.635 6.654 1.00 69.19 90 GLU A C 1
ATOM 706 O O . GLU A 1 90 ? 2.924 -14.265 7.515 1.00 69.19 90 GLU A O 1
ATOM 711 N N . LYS A 1 91 ? 4.734 -13.846 6.256 1.00 67.19 91 LYS A N 1
ATOM 712 C CA . LYS A 1 91 ? 4.985 -12.508 6.804 1.00 67.19 91 LYS A CA 1
ATOM 713 C C . LYS A 1 91 ? 3.872 -11.503 6.464 1.00 67.19 91 LYS A C 1
ATOM 715 O O . LYS A 1 91 ? 3.769 -10.500 7.169 1.00 67.19 91 LYS A O 1
ATOM 720 N N . THR A 1 92 ? 3.090 -11.675 5.398 1.00 66.94 92 THR A N 1
ATOM 721 C CA . THR A 1 92 ? 1.929 -10.828 5.075 1.00 66.94 92 THR A CA 1
ATOM 722 C C . THR A 1 92 ? 0.758 -11.183 5.991 1.00 66.94 92 THR A C 1
ATOM 724 O O . THR A 1 92 ? 0.214 -10.287 6.633 1.00 66.94 92 THR A O 1
ATOM 727 N N . PHE A 1 93 ? 0.457 -12.475 6.159 1.00 67.81 93 PHE A N 1
ATOM 728 C CA . PHE A 1 93 ? -0.579 -12.955 7.086 1.00 67.81 93 PHE A CA 1
ATOM 729 C C . PHE A 1 93 ? -0.312 -12.527 8.531 1.00 67.81 93 PHE A C 1
ATOM 731 O O . PHE A 1 93 ? -1.198 -11.990 9.195 1.00 67.81 93 PHE A O 1
ATOM 738 N N . GLY A 1 94 ? 0.930 -12.680 9.000 1.00 73.56 94 GLY A N 1
ATOM 739 C CA . GLY A 1 94 ? 1.313 -12.273 10.352 1.00 73.56 94 GLY A CA 1
ATOM 740 C C . GLY A 1 94 ? 1.090 -10.782 10.616 1.00 73.56 94 GLY A C 1
ATOM 741 O O . GLY A 1 94 ? 0.674 -10.403 11.706 1.00 73.56 94 GLY A O 1
ATOM 742 N N . LYS A 1 95 ? 1.295 -9.917 9.616 1.00 70.38 95 LYS A N 1
ATOM 743 C CA . LYS A 1 95 ? 1.059 -8.474 9.772 1.00 70.38 95 LYS A CA 1
ATOM 744 C C . LYS A 1 95 ? -0.429 -8.119 9.824 1.00 70.38 95 LYS A C 1
ATOM 746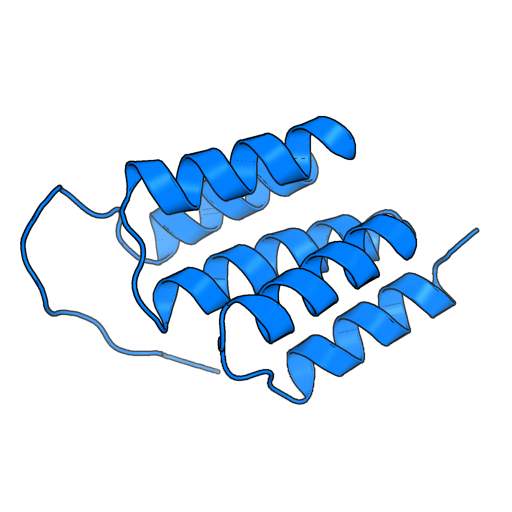 O O . LYS A 1 95 ? -0.782 -7.219 10.579 1.00 70.38 95 LYS A O 1
ATOM 751 N N . VAL A 1 96 ? -1.284 -8.817 9.072 1.00 70.06 96 VAL A N 1
ATOM 752 C CA . VAL A 1 96 ? -2.747 -8.646 9.163 1.00 70.06 96 VAL A CA 1
ATOM 753 C C . VAL A 1 96 ? -3.237 -9.092 10.538 1.00 70.06 96 VAL A C 1
ATOM 755 O O . VAL A 1 96 ? -3.964 -8.357 11.194 1.00 70.06 96 VAL A O 1
ATOM 758 N N . LEU A 1 97 ? -2.765 -10.243 11.025 1.00 72.38 97 LEU A N 1
ATOM 759 C CA . LEU A 1 97 ? -3.099 -10.740 12.363 1.00 72.38 97 LEU A CA 1
ATOM 760 C C . LEU A 1 97 ? -2.660 -9.777 13.472 1.00 72.38 97 LEU A C 1
ATOM 762 O O . LEU A 1 97 ? -3.424 -9.545 14.404 1.00 72.38 97 LEU A O 1
ATOM 766 N N . ILE A 1 98 ? -1.464 -9.187 13.357 1.00 71.44 98 ILE A N 1
ATOM 767 C CA . ILE A 1 98 ? -0.998 -8.153 14.290 1.00 71.44 98 ILE A CA 1
ATOM 768 C C . ILE A 1 98 ? -1.897 -6.917 14.219 1.00 71.44 98 ILE A C 1
ATOM 770 O O . ILE A 1 98 ? -2.265 -6.401 15.26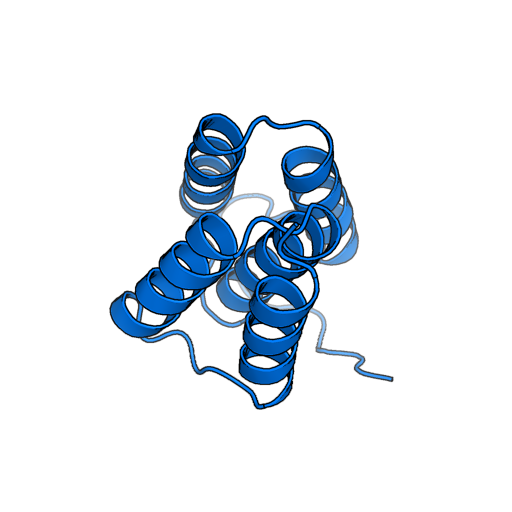2 1.00 71.44 98 ILE A O 1
ATOM 774 N N . ALA A 1 99 ? -2.288 -6.462 13.025 1.00 68.00 99 ALA A N 1
ATOM 775 C CA . ALA A 1 99 ? -3.212 -5.334 12.882 1.00 68.00 99 ALA A CA 1
ATOM 776 C C . ALA A 1 99 ? -4.565 -5.606 13.561 1.00 68.00 99 ALA A C 1
ATOM 778 O O . ALA A 1 99 ? -5.105 -4.735 14.237 1.00 68.00 99 ALA A O 1
ATOM 779 N N . CYS A 1 100 ? -5.092 -6.826 13.416 1.00 65.81 100 CYS A N 1
ATOM 780 C CA . CYS A 1 100 ? -6.321 -7.255 14.082 1.00 65.81 100 CYS A CA 1
ATOM 781 C C . CYS A 1 100 ? -6.166 -7.329 15.606 1.00 65.81 100 CYS A C 1
ATOM 783 O O . CYS A 1 100 ? -7.101 -6.993 16.325 1.00 65.81 100 CYS A O 1
ATOM 785 N N . SER A 1 101 ? -5.006 -7.757 16.114 1.00 71.81 101 SER A N 1
ATOM 786 C CA . SER A 1 101 ? -4.771 -7.883 17.558 1.00 71.81 101 SER A CA 1
ATOM 787 C C . SER A 1 101 ? -4.421 -6.561 18.244 1.00 71.81 101 SER A C 1
ATOM 789 O O . SER A 1 101 ? -4.616 -6.433 19.451 1.00 71.81 101 SER A O 1
ATOM 791 N N . THR A 1 102 ? -3.927 -5.572 17.496 1.00 67.12 102 THR A N 1
ATOM 792 C CA . THR A 1 102 ? -3.638 -4.218 17.992 1.00 67.12 102 THR A CA 1
ATOM 793 C C . THR A 1 102 ? -4.776 -3.224 17.760 1.00 67.12 102 THR A C 1
ATOM 795 O O . THR A 1 102 ? -4.656 -2.077 18.196 1.00 67.12 102 THR A O 1
ATOM 798 N N . SER A 1 103 ? -5.872 -3.652 17.122 1.00 58.66 103 SER A N 1
ATOM 799 C CA . SER A 1 103 ? -7.103 -2.872 16.970 1.00 58.66 103 SER A CA 1
ATOM 800 C C . SER A 1 103 ? -7.673 -2.510 18.338 1.00 58.66 103 SER A C 1
ATOM 802 O O . SER A 1 103 ? -8.076 -3.390 19.099 1.00 58.66 103 SER A O 1
ATOM 804 N N . LYS A 1 104 ? -7.679 -1.213 18.653 1.00 52.97 104 LYS A N 1
ATOM 805 C CA . LYS A 1 104 ? -8.292 -0.643 19.859 1.00 52.97 104 LYS A CA 1
ATOM 806 C C . LYS A 1 104 ? -9.648 -0.040 19.546 1.00 52.97 104 LYS A C 1
ATOM 808 O O . LYS A 1 104 ? -9.760 0.589 18.473 1.00 52.97 104 LYS A O 1
#

Radius of gyration: 13.32 Å; chains: 1; bounding box: 29×26×39 Å

Organism: NCBI:txid641309

Foldseek 3Di:
DDPPDDDDDDDPPQDDLVVLLVQLLCQLQVDDLVSNVVSLVVSCVVRVDDPPSNVVSLLSNLQSLLVVLNLPSLVVSVVVCVVVVPDDDPSSVVSSVSSPVSND

pLDDT: mean 70.08, std 10.27, range [34.41, 84.56]